Protein AF-A0A814K9V6-F1 (afdb_monomer_lite)

Sequence (179 aa):
MGVEISSIAPFETRDASDKCLYKNLTKDIKEALKPVHERGVSSFKCSRFWIQADQLDHQVIETNNMCKILFGDVKMSLRTHPMFTDSDGQLKDTENESNKNEPETFFCNDVTKNYDQIGNYFQEFLRLKELTKLQYMGIFLKGFKDSILENEFQFDTEEIDKFVRENNSKKRETLREVL

Foldseek 3Di:
DDWDFDPDPVGDIDDCDCVHVCVPPDPLVCVLQPDLVVQDDAPAPDKDKDKDFDDWDKDWDDDPVDIDIDTDWTQIFIDMFGWDQDPVRDIDTDLDGDDCPGSRNSSRVSCSVCQVVVCVSVVVSVVVRVVVVVVVVVVVVVVVVVQVVCVVPDDDPVVVVVVVVVVVVVVVVCVVVSD

Secondary structure (DSSP, 8-state):
--EEE-SSTTT-EEE-STTTTTTT--HHHHHHT--GGGT---S-SEEEEEEEEEEEEEEEEEETTEEEEEEEEEEEEEEEEEEEE-TTS-EEE-SSPPPTTSHHHHHHHHHHHTHHHHHTT-HHHHHHHHHHHHHHHHHHHHHHHHHHHHHTT---THHHHHHHHHHHHHHHHTTTS--

Structure (mmCIF, N/CA/C/O backbone):
data_AF-A0A814K9V6-F1
#
_entry.id   AF-A0A814K9V6-F1
#
loop_
_atom_site.group_PDB
_atom_site.id
_atom_site.type_symbol
_atom_site.label_atom_id
_atom_site.label_alt_id
_atom_site.label_comp_id
_atom_site.label_asym_id
_atom_site.label_entity_id
_atom_site.label_seq_id
_atom_site.pdbx_PDB_ins_code
_atom_site.Cartn_x
_atom_site.Cartn_y
_atom_site.Cartn_z
_atom_site.occupancy
_atom_site.B_iso_or_equiv
_atom_site.auth_seq_id
_atom_site.auth_comp_id
_atom_site.auth_asym_id
_atom_site.auth_atom_id
_atom_site.pdbx_PDB_model_num
ATOM 1 N N . MET A 1 1 ? 14.126 -3.345 -15.191 1.00 62.56 1 MET A N 1
ATOM 2 C CA . MET A 1 1 ? 13.773 -4.651 -14.590 1.00 62.56 1 MET A CA 1
ATOM 3 C C . MET A 1 1 ? 13.943 -4.623 -13.077 1.00 62.56 1 MET A C 1
ATOM 5 O O . MET A 1 1 ? 14.976 -4.174 -12.589 1.00 62.56 1 MET A O 1
ATOM 9 N N . GLY A 1 2 ? 12.898 -5.024 -12.347 1.00 76.50 2 GLY A N 1
ATOM 10 C CA . GLY A 1 2 ? 12.928 -5.187 -10.889 1.00 76.50 2 GLY A CA 1
ATOM 11 C C . GLY A 1 2 ? 13.558 -6.518 -10.470 1.00 76.50 2 GLY A C 1
ATOM 12 O O . GLY A 1 2 ? 13.736 -7.414 -11.292 1.00 76.50 2 GLY A O 1
ATOM 13 N N . VAL A 1 3 ? 13.878 -6.651 -9.184 1.00 86.38 3 VAL A N 1
ATOM 14 C CA . VAL A 1 3 ? 14.547 -7.831 -8.621 1.00 86.38 3 VAL A CA 1
ATOM 15 C C . VAL A 1 3 ? 13.720 -8.365 -7.457 1.00 86.38 3 VAL A C 1
ATOM 17 O O . VAL A 1 3 ? 13.277 -7.602 -6.602 1.00 86.38 3 VAL A O 1
ATOM 20 N N . GLU A 1 4 ? 13.512 -9.674 -7.429 1.00 87.25 4 GLU A N 1
ATOM 21 C CA . GLU A 1 4 ? 12.994 -10.402 -6.277 1.00 87.25 4 GLU A CA 1
ATOM 22 C C . GLU A 1 4 ? 14.165 -10.821 -5.385 1.00 87.25 4 GLU A C 1
ATOM 24 O O . GLU A 1 4 ? 15.176 -11.325 -5.876 1.00 87.25 4 GLU A O 1
ATOM 29 N N . ILE A 1 5 ? 14.023 -10.613 -4.078 1.00 89.50 5 ILE A N 1
ATOM 30 C CA . ILE A 1 5 ? 15.058 -10.897 -3.083 1.00 89.50 5 ILE A CA 1
ATOM 31 C C . ILE A 1 5 ? 14.476 -11.881 -2.072 1.00 89.50 5 ILE A C 1
ATOM 33 O O . ILE A 1 5 ? 13.405 -11.636 -1.514 1.00 89.50 5 ILE A O 1
ATOM 37 N N . SER A 1 6 ? 15.170 -12.994 -1.835 1.00 88.19 6 SER A N 1
ATOM 38 C CA . SER A 1 6 ? 14.800 -13.945 -0.785 1.00 88.19 6 SER A CA 1
ATOM 39 C C . SER A 1 6 ? 14.784 -13.253 0.578 1.00 88.19 6 SER A C 1
ATOM 41 O O . SER A 1 6 ? 15.685 -12.482 0.892 1.00 88.19 6 SER A O 1
ATOM 43 N N . SER A 1 7 ? 13.804 -13.571 1.424 1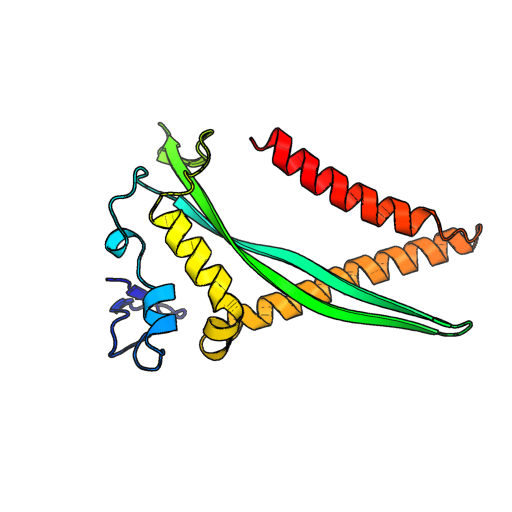.00 87.00 7 SER A N 1
ATOM 44 C CA . SER A 1 7 ? 13.764 -13.105 2.816 1.00 87.00 7 SER A CA 1
ATOM 45 C C . SER A 1 7 ? 14.665 -13.920 3.753 1.00 87.00 7 SER A C 1
ATOM 47 O O . SER A 1 7 ? 14.773 -13.600 4.936 1.00 87.00 7 SER A O 1
ATOM 49 N N . ILE A 1 8 ? 15.286 -14.993 3.252 1.00 90.94 8 ILE A N 1
ATOM 50 C CA . ILE A 1 8 ? 16.155 -15.896 4.010 1.00 90.94 8 ILE A CA 1
ATOM 51 C C . ILE A 1 8 ? 17.581 -15.756 3.477 1.00 90.94 8 ILE A C 1
ATOM 53 O O . ILE A 1 8 ? 17.808 -15.824 2.264 1.00 90.94 8 ILE A O 1
ATOM 57 N N . ALA A 1 9 ? 18.540 -15.577 4.389 1.00 91.69 9 ALA A N 1
ATOM 58 C CA . ALA A 1 9 ? 19.962 -15.567 4.064 1.00 91.69 9 ALA A CA 1
ATOM 59 C C . ALA A 1 9 ? 20.331 -16.834 3.253 1.00 91.69 9 ALA A C 1
ATOM 61 O O . ALA A 1 9 ? 19.892 -17.925 3.621 1.00 91.69 9 ALA A O 1
ATOM 62 N N . PRO A 1 10 ? 21.108 -16.725 2.160 1.00 93.44 10 PRO A N 1
ATOM 63 C CA . PRO A 1 10 ? 21.974 -15.600 1.795 1.00 93.44 10 PRO A CA 1
ATOM 64 C C . PRO A 1 10 ? 21.314 -14.478 0.959 1.00 93.44 10 PRO A C 1
ATOM 66 O O . PRO A 1 10 ? 22.031 -13.735 0.298 1.00 93.44 10 PRO A O 1
ATOM 69 N N . PHE A 1 11 ? 19.983 -14.313 1.004 1.00 92.19 11 PHE A N 1
ATOM 70 C CA . PHE A 1 11 ? 19.233 -13.257 0.298 1.00 92.19 11 PHE A CA 1
ATOM 71 C C . PHE A 1 11 ? 19.442 -13.296 -1.219 1.00 92.19 11 PHE A C 1
ATOM 73 O O . PHE A 1 11 ? 19.700 -12.279 -1.861 1.00 92.19 11 PHE A O 1
ATOM 80 N N . GLU A 1 12 ? 19.350 -14.501 -1.786 1.00 91.62 12 GLU A N 1
ATOM 81 C CA . GLU A 1 12 ? 19.470 -14.705 -3.226 1.00 91.62 12 GLU A CA 1
ATOM 82 C C . GLU A 1 12 ? 18.541 -13.769 -3.995 1.00 91.62 12 GLU A C 1
ATOM 84 O O . GLU A 1 12 ? 17.383 -13.555 -3.619 1.00 91.62 12 GLU A O 1
ATOM 89 N N . THR A 1 13 ? 19.070 -13.222 -5.083 1.00 91.94 13 THR A N 1
ATOM 90 C CA . THR A 1 13 ? 18.348 -12.313 -5.955 1.00 91.94 13 THR A CA 1
ATOM 91 C C . THR A 1 13 ? 18.027 -13.001 -7.270 1.00 91.94 13 THR A C 1
ATOM 93 O O . THR A 1 13 ? 18.831 -13.752 -7.826 1.00 91.94 13 THR A O 1
ATOM 96 N N . ARG A 1 14 ? 16.830 -12.747 -7.788 1.00 89.81 14 ARG A N 1
ATOM 97 C CA . ARG A 1 14 ? 16.428 -13.181 -9.125 1.00 89.81 14 ARG A CA 1
ATOM 98 C C . ARG A 1 14 ? 15.623 -12.098 -9.806 1.00 89.81 14 ARG A C 1
ATOM 100 O O . ARG A 1 14 ? 15.030 -11.242 -9.160 1.00 89.81 14 ARG A O 1
ATOM 107 N N . ASP A 1 15 ? 15.597 -12.138 -11.125 1.00 88.44 15 ASP A N 1
ATOM 108 C CA . ASP A 1 15 ? 14.810 -11.184 -11.888 1.00 88.44 15 ASP A CA 1
ATOM 109 C C . ASP A 1 15 ? 13.306 -11.347 -11.595 1.00 88.44 15 ASP A C 1
ATOM 111 O O . ASP A 1 15 ? 12.794 -12.471 -11.543 1.00 88.44 15 ASP A O 1
ATOM 115 N N . ALA A 1 16 ? 12.601 -10.226 -11.416 1.00 86.69 16 ALA A N 1
ATOM 116 C CA . ALA A 1 16 ? 11.173 -10.213 -11.095 1.00 86.69 16 ALA A CA 1
ATOM 117 C C . ALA A 1 16 ? 10.255 -10.542 -12.295 1.00 86.69 16 ALA A C 1
ATOM 119 O O . ALA A 1 16 ? 9.040 -10.435 -12.159 1.00 86.69 16 ALA A O 1
ATOM 120 N N . SER A 1 17 ? 10.803 -10.935 -13.453 1.00 82.50 17 SER A N 1
ATOM 121 C CA . SER A 1 17 ? 10.098 -11.221 -14.714 1.00 82.50 17 SER A CA 1
ATOM 122 C C . SER A 1 17 ? 8.841 -12.086 -14.598 1.00 82.50 17 SER A C 1
ATOM 124 O O . SER A 1 17 ? 8.572 -12.775 -13.614 1.00 82.50 17 SER A O 1
ATOM 126 N N . ASP A 1 18 ? 8.131 -12.167 -15.724 1.00 79.50 18 ASP A N 1
ATOM 127 C CA . ASP A 1 18 ? 6.998 -13.062 -15.982 1.00 79.50 18 ASP A CA 1
ATOM 128 C C . ASP A 1 18 ? 7.275 -14.561 -15.756 1.00 79.50 18 ASP A C 1
ATOM 130 O O . ASP A 1 18 ? 6.364 -15.380 -15.869 1.00 79.50 18 ASP A O 1
ATOM 134 N N . LYS A 1 19 ? 8.514 -14.957 -15.450 1.00 82.31 19 LYS A N 1
ATOM 135 C CA . LYS A 1 19 ? 8.857 -16.332 -15.060 1.00 82.31 19 LYS A CA 1
ATOM 136 C C . LYS A 1 19 ? 8.902 -16.532 -13.538 1.00 82.31 19 LYS A C 1
ATOM 138 O O . LYS A 1 19 ? 8.824 -17.679 -13.100 1.00 82.31 19 LYS A O 1
ATOM 143 N N . CYS A 1 20 ? 8.989 -15.450 -12.763 1.00 85.12 20 CYS A N 1
ATOM 144 C CA . CYS A 1 20 ? 9.159 -15.428 -11.308 1.00 85.12 20 CYS A CA 1
ATOM 145 C C . CYS A 1 20 ? 7.990 -14.675 -10.643 1.00 85.12 20 CYS A C 1
ATOM 147 O O . CYS A 1 20 ? 6.833 -15.037 -10.873 1.00 85.12 20 CYS A O 1
ATOM 149 N N . LEU A 1 21 ? 8.278 -13.645 -9.834 1.00 86.00 21 LEU A N 1
ATOM 150 C CA . LEU A 1 21 ? 7.313 -12.839 -9.078 1.00 86.00 21 LEU A CA 1
ATOM 151 C C . LEU A 1 21 ? 6.090 -12.411 -9.905 1.00 86.00 21 LEU A C 1
ATOM 153 O O . LEU A 1 21 ? 4.965 -12.454 -9.409 1.00 86.00 21 LEU A O 1
ATOM 157 N N . TYR A 1 22 ? 6.284 -12.040 -11.175 1.00 88.44 22 TYR A N 1
ATOM 158 C CA . TYR A 1 22 ? 5.198 -11.536 -12.020 1.00 88.44 22 TYR A CA 1
ATOM 159 C C . TYR A 1 22 ? 4.429 -12.617 -12.784 1.00 88.44 22 TYR A C 1
ATOM 161 O O . TYR A 1 22 ? 3.440 -12.309 -13.446 1.00 88.44 22 TYR A O 1
ATOM 169 N N . LYS A 1 23 ? 4.807 -13.895 -12.685 1.00 88.62 23 LYS A N 1
ATOM 170 C CA . LYS A 1 23 ? 4.242 -14.974 -13.514 1.00 88.62 23 LYS A CA 1
ATOM 171 C C . LYS A 1 23 ? 2.715 -15.056 -13.487 1.00 88.62 23 LYS A C 1
ATOM 173 O O . LYS A 1 23 ? 2.097 -15.187 -14.540 1.00 88.62 23 LYS A O 1
ATOM 178 N N . ASN A 1 24 ? 2.120 -14.960 -12.301 1.00 90.56 24 ASN A N 1
ATOM 179 C CA . ASN A 1 24 ? 0.681 -15.161 -12.103 1.00 90.56 24 ASN A CA 1
ATOM 180 C C . ASN A 1 24 ? -0.115 -13.853 -12.008 1.00 90.56 24 ASN A C 1
ATOM 182 O O . ASN A 1 24 ? -1.315 -13.892 -11.751 1.00 90.56 24 ASN A O 1
ATOM 186 N N . LEU A 1 25 ? 0.534 -12.702 -12.189 1.00 92.94 25 LEU A N 1
ATOM 187 C CA . LEU A 1 25 ? -0.136 -11.411 -12.090 1.00 92.94 25 LEU A CA 1
ATOM 188 C C . LEU A 1 25 ? -0.967 -11.138 -13.350 1.00 92.94 25 LEU A C 1
ATOM 190 O O . LEU A 1 25 ? -0.543 -11.431 -14.473 1.00 92.94 25 LEU A O 1
ATOM 194 N N . THR A 1 26 ? -2.142 -10.534 -13.182 1.00 94.44 26 THR A N 1
ATOM 195 C CA . THR A 1 26 ? -2.913 -10.003 -14.313 1.00 94.44 26 THR A CA 1
ATOM 196 C C . THR A 1 26 ? -2.184 -8.823 -14.949 1.00 94.44 26 THR A C 1
ATOM 198 O O . THR A 1 26 ? -1.341 -8.179 -14.324 1.00 94.44 26 THR A O 1
ATOM 201 N N . LYS A 1 27 ? -2.522 -8.514 -16.206 1.00 92.31 27 LYS A N 1
ATOM 202 C CA . LYS A 1 27 ? -1.911 -7.401 -16.945 1.00 92.31 27 LYS A CA 1
ATOM 203 C C . LYS A 1 27 ? -2.018 -6.073 -16.187 1.00 92.31 27 LYS A C 1
ATOM 205 O O . LYS A 1 27 ? -1.032 -5.352 -16.113 1.00 92.31 27 LYS A O 1
ATOM 210 N N . ASP A 1 28 ? -3.172 -5.799 -15.587 1.00 92.88 28 ASP A N 1
ATOM 211 C CA . ASP A 1 28 ? -3.408 -4.552 -14.854 1.00 92.88 28 ASP A CA 1
ATOM 212 C C . ASP A 1 28 ? -2.517 -4.446 -13.610 1.00 92.88 28 ASP A C 1
ATOM 214 O O . ASP A 1 28 ? -1.959 -3.388 -13.335 1.00 92.88 28 ASP A O 1
ATOM 218 N N . ILE A 1 29 ? -2.299 -5.560 -12.902 1.00 95.00 29 ILE A N 1
ATOM 219 C CA . ILE A 1 29 ? -1.420 -5.593 -11.728 1.00 95.00 29 ILE A CA 1
ATOM 220 C C . ILE A 1 29 ? 0.053 -5.499 -12.126 1.00 95.00 29 ILE A C 1
ATOM 222 O O . ILE A 1 29 ? 0.818 -4.806 -11.459 1.00 95.00 29 ILE A O 1
ATOM 226 N N . LYS A 1 30 ? 0.455 -6.133 -13.233 1.00 92.50 30 LYS A N 1
ATOM 227 C CA . LYS A 1 30 ? 1.804 -5.956 -13.797 1.00 92.50 30 LYS A CA 1
ATOM 228 C C . LYS A 1 30 ? 2.061 -4.503 -14.167 1.00 92.50 30 LYS A C 1
ATOM 230 O O . LYS A 1 30 ? 3.119 -3.976 -13.841 1.00 92.50 30 LYS A O 1
ATOM 235 N N . GLU A 1 31 ? 1.091 -3.855 -14.807 1.00 92.44 31 GLU A N 1
ATOM 236 C CA . GLU A 1 31 ? 1.202 -2.442 -15.159 1.00 92.44 31 GLU A CA 1
ATOM 237 C C . GLU A 1 31 ? 1.224 -1.559 -13.907 1.00 92.44 31 GLU A C 1
ATOM 239 O O . GLU A 1 31 ? 2.004 -0.615 -13.850 1.00 92.44 31 GLU A O 1
ATOM 244 N N . ALA A 1 32 ? 0.454 -1.884 -12.864 1.00 94.31 32 ALA A N 1
ATOM 245 C CA . ALA A 1 32 ? 0.484 -1.156 -11.594 1.00 94.31 32 ALA A CA 1
ATOM 246 C C . ALA A 1 32 ? 1.822 -1.309 -10.847 1.00 94.31 32 ALA A C 1
ATOM 248 O O . ALA A 1 32 ? 2.327 -0.347 -10.273 1.00 94.31 32 ALA A O 1
ATOM 249 N N . LEU A 1 33 ? 2.444 -2.487 -10.907 1.00 92.25 33 LEU A N 1
ATOM 250 C CA . LEU A 1 33 ? 3.743 -2.775 -10.286 1.00 92.25 33 LEU A CA 1
ATOM 251 C C . LEU A 1 33 ? 4.939 -2.493 -11.206 1.00 92.25 33 LEU A C 1
ATOM 253 O O . LEU A 1 33 ? 6.085 -2.780 -10.849 1.00 92.25 33 LEU A O 1
ATOM 257 N N . LYS A 1 34 ? 4.693 -1.909 -12.382 1.00 90.31 34 LYS A N 1
ATOM 258 C CA . LYS A 1 34 ? 5.746 -1.547 -13.325 1.00 90.31 34 LYS A CA 1
ATOM 259 C C . LYS A 1 34 ? 6.776 -0.625 -12.647 1.00 90.31 34 LYS A C 1
ATOM 261 O O . LYS A 1 34 ? 6.373 0.384 -12.054 1.00 90.31 34 LYS A O 1
ATOM 266 N N . PRO A 1 35 ? 8.086 -0.938 -12.729 1.00 88.75 35 PRO A N 1
ATOM 267 C CA . PRO A 1 35 ? 9.125 -0.151 -12.074 1.00 88.75 35 PRO A CA 1
ATOM 268 C C . PRO A 1 35 ? 9.136 1.315 -12.516 1.00 88.75 35 PRO A C 1
ATOM 270 O O . PRO A 1 35 ? 8.928 1.616 -13.690 1.00 88.75 35 PRO A O 1
ATOM 273 N N . VAL A 1 36 ? 9.473 2.221 -11.594 1.00 91.00 36 VAL A N 1
ATOM 274 C CA . VAL A 1 36 ? 9.487 3.680 -11.821 1.00 91.00 36 VAL A CA 1
ATOM 275 C C . VAL A 1 36 ? 10.320 4.085 -13.044 1.00 91.00 36 VAL A C 1
ATOM 277 O O . VAL A 1 36 ? 9.848 4.848 -13.880 1.00 91.00 36 VAL A O 1
ATOM 280 N N . HIS A 1 37 ? 11.521 3.521 -13.212 1.00 88.19 37 HIS A N 1
ATOM 281 C CA . HIS A 1 37 ? 12.404 3.837 -14.346 1.00 88.19 37 HIS A CA 1
ATOM 282 C C . HIS A 1 37 ? 11.828 3.442 -15.717 1.00 88.19 37 HIS A C 1
ATOM 284 O O . HIS A 1 37 ? 12.293 3.927 -16.743 1.00 88.19 37 HIS A O 1
ATOM 290 N N . GLU A 1 38 ? 10.823 2.563 -15.755 1.00 90.38 38 GLU A N 1
ATOM 291 C CA . GLU A 1 38 ? 10.132 2.163 -16.986 1.00 90.38 38 GLU A CA 1
ATOM 292 C C . GLU A 1 38 ? 8.881 3.024 -17.260 1.00 90.38 38 GLU A C 1
ATOM 294 O O . GLU A 1 38 ? 8.212 2.835 -18.281 1.00 90.38 38 GLU A O 1
ATOM 299 N N . ARG A 1 39 ? 8.542 3.956 -16.355 1.00 90.62 39 ARG A N 1
ATOM 300 C CA . ARG A 1 39 ? 7.398 4.881 -16.466 1.00 90.62 39 ARG A CA 1
ATOM 301 C C . ARG A 1 39 ? 7.783 6.259 -17.005 1.00 90.62 39 ARG A C 1
ATOM 303 O O . ARG A 1 39 ? 6.911 7.000 -17.442 1.00 90.62 39 ARG A O 1
ATOM 310 N N . GLY A 1 40 ? 9.068 6.598 -16.997 1.00 90.00 40 GLY A N 1
ATOM 311 C CA . GLY A 1 40 ? 9.573 7.865 -17.513 1.00 90.00 40 GLY A CA 1
ATOM 312 C C . GLY A 1 40 ? 10.916 8.241 -16.902 1.00 90.00 40 GLY A C 1
ATOM 313 O O . GLY A 1 40 ? 11.520 7.469 -16.159 1.00 90.00 40 GLY A O 1
ATOM 314 N N . VAL A 1 41 ? 11.377 9.447 -17.226 1.00 89.12 41 VAL A N 1
ATOM 315 C CA . VAL A 1 41 ? 12.591 10.024 -16.639 1.00 89.12 41 VAL A CA 1
ATOM 316 C C . VAL A 1 41 ? 12.210 10.716 -15.338 1.00 89.12 41 VAL A C 1
ATOM 318 O O . VAL A 1 41 ? 11.373 11.615 -15.348 1.00 89.12 41 VAL A O 1
ATOM 321 N N . SER A 1 42 ? 12.811 10.286 -14.229 1.00 86.81 42 SER A N 1
ATOM 322 C CA . SER A 1 42 ? 12.627 10.950 -12.941 1.00 86.81 42 SER A CA 1
ATOM 323 C C . SER A 1 42 ? 13.484 12.210 -12.846 1.00 86.81 42 SER A C 1
ATOM 325 O O . SER A 1 42 ? 14.643 12.219 -13.272 1.00 86.81 42 SER A O 1
ATOM 327 N N . SER A 1 43 ? 12.916 13.260 -12.255 1.00 85.56 43 SER A N 1
ATOM 328 C CA . SER A 1 43 ? 13.636 14.479 -11.871 1.00 85.56 43 SER A CA 1
ATOM 329 C C . SER A 1 43 ? 14.614 14.224 -10.721 1.00 85.56 43 SER A C 1
ATOM 331 O O . SER A 1 43 ? 15.592 14.956 -10.555 1.00 85.56 43 SER A O 1
ATOM 333 N N . PHE A 1 44 ? 14.351 13.191 -9.917 1.00 82.81 44 PHE A N 1
ATOM 334 C CA . PHE A 1 44 ? 15.057 12.907 -8.679 1.00 82.81 44 PHE A CA 1
ATOM 335 C C . PHE A 1 44 ? 15.880 11.626 -8.796 1.00 82.81 44 PHE A C 1
ATOM 337 O O . PHE A 1 44 ? 15.503 10.654 -9.444 1.00 82.81 44 PHE A O 1
ATOM 344 N N . LYS A 1 45 ? 17.047 11.614 -8.147 1.00 83.12 45 LYS A N 1
ATOM 345 C CA . LYS A 1 45 ? 17.910 10.421 -8.125 1.00 83.12 45 LYS A CA 1
ATOM 346 C C . LYS A 1 45 ? 17.383 9.338 -7.189 1.00 83.12 45 LYS A C 1
ATOM 348 O O . LYS A 1 45 ? 17.689 8.166 -7.381 1.00 83.12 45 LYS A O 1
ATOM 353 N N . CYS A 1 46 ? 16.665 9.741 -6.146 1.00 87.88 46 CYS A N 1
ATOM 354 C CA . CYS A 1 46 ? 16.182 8.865 -5.097 1.00 87.88 46 CYS A CA 1
ATOM 355 C C . CYS A 1 46 ? 14.859 9.406 -4.556 1.00 87.88 46 CYS A C 1
ATOM 357 O O . CYS A 1 46 ? 14.688 10.618 -4.436 1.00 87.88 46 CYS A O 1
ATOM 359 N N . SER A 1 47 ? 13.963 8.491 -4.200 1.00 90.81 47 SER A N 1
ATOM 360 C CA . SER A 1 47 ? 12.687 8.786 -3.559 1.00 90.81 47 SER A CA 1
ATOM 361 C C . SER A 1 47 ? 12.399 7.704 -2.525 1.00 90.81 47 SER A C 1
ATOM 363 O O . SER A 1 47 ? 12.684 6.524 -2.763 1.00 90.81 47 SER A O 1
ATOM 365 N N . ARG A 1 48 ? 11.826 8.086 -1.382 1.00 91.62 48 ARG A N 1
ATOM 366 C CA . ARG A 1 48 ? 11.276 7.128 -0.414 1.00 91.62 48 ARG A CA 1
ATOM 367 C C . ARG A 1 48 ? 9.837 6.799 -0.771 1.00 91.62 48 ARG A C 1
ATOM 369 O O . ARG A 1 48 ? 9.097 7.678 -1.195 1.00 91.62 48 ARG A O 1
ATOM 376 N N . PHE A 1 49 ? 9.430 5.564 -0.499 1.00 93.69 49 PHE A N 1
ATOM 377 C CA . PHE A 1 49 ? 8.049 5.115 -0.635 1.00 93.69 49 PHE A CA 1
ATOM 378 C C . PHE A 1 49 ? 7.552 4.553 0.690 1.00 93.69 49 PHE A C 1
ATOM 380 O O . PHE A 1 49 ? 8.295 3.861 1.386 1.00 93.69 49 PHE A O 1
ATOM 387 N N . TRP A 1 50 ? 6.294 4.814 1.033 1.00 95.31 50 TRP A N 1
ATOM 388 C CA . TRP A 1 50 ? 5.661 4.206 2.201 1.00 95.31 50 TRP A CA 1
ATOM 389 C C . TRP A 1 50 ? 4.177 3.975 1.966 1.00 95.31 50 TRP A C 1
ATOM 391 O O . TRP A 1 50 ? 3.518 4.694 1.215 1.00 95.31 50 TRP A O 1
ATOM 401 N N . ILE A 1 51 ? 3.654 2.949 2.628 1.00 95.81 51 ILE A N 1
ATOM 402 C CA . ILE A 1 51 ? 2.225 2.667 2.671 1.00 95.81 51 ILE A CA 1
ATOM 403 C C . ILE A 1 51 ? 1.636 3.437 3.850 1.00 95.81 51 ILE A C 1
ATOM 405 O O . ILE A 1 51 ? 2.159 3.375 4.963 1.00 95.81 51 ILE A O 1
ATOM 409 N N . GLN A 1 52 ? 0.534 4.134 3.615 1.00 94.94 52 GLN A N 1
ATOM 410 C CA . GLN A 1 52 ? -0.171 4.907 4.619 1.00 94.94 52 GLN A CA 1
ATOM 411 C C . GLN A 1 52 ? -1.630 4.463 4.716 1.00 94.94 52 GLN A C 1
ATOM 413 O O . GLN A 1 52 ? -2.329 4.367 3.711 1.00 94.94 52 GLN A O 1
ATOM 418 N N . ALA A 1 53 ? -2.097 4.239 5.944 1.00 93.94 53 ALA A N 1
ATOM 419 C CA . ALA A 1 53 ? -3.521 4.163 6.237 1.00 93.94 53 ALA A CA 1
ATOM 420 C C . ALA A 1 53 ? -4.082 5.586 6.380 1.00 93.94 53 ALA A C 1
ATOM 422 O O . ALA A 1 53 ? -3.706 6.329 7.293 1.00 93.94 53 ALA A O 1
ATOM 423 N N . ASP A 1 54 ? -4.961 5.981 5.462 1.00 89.38 54 ASP A N 1
ATOM 424 C CA . ASP A 1 54 ? -5.495 7.341 5.396 1.00 89.38 54 ASP A CA 1
ATOM 425 C C . ASP A 1 54 ? -6.766 7.503 6.225 1.00 89.38 54 ASP A C 1
ATOM 427 O O . ASP A 1 54 ? -6.857 8.402 7.062 1.00 89.38 54 ASP A O 1
ATOM 431 N N . GLN A 1 55 ? -7.743 6.629 5.989 1.00 88.06 55 GLN A N 1
ATOM 432 C CA . GLN A 1 55 ? -9.062 6.698 6.606 1.00 88.06 55 GLN A CA 1
ATOM 433 C C . GLN A 1 55 ? -9.534 5.289 6.953 1.00 88.06 55 GLN A C 1
ATOM 435 O O . GLN A 1 55 ? -9.543 4.415 6.092 1.00 88.06 55 GLN A O 1
ATOM 440 N N . LEU A 1 56 ? -9.956 5.095 8.201 1.00 89.62 56 LEU A N 1
ATOM 441 C CA . LEU A 1 56 ? -10.696 3.916 8.636 1.00 89.62 56 LEU A CA 1
ATOM 442 C C . LEU A 1 56 ? -12.153 4.318 8.839 1.00 89.62 56 LEU A C 1
ATOM 444 O O . LEU A 1 56 ? -12.465 5.124 9.723 1.00 89.62 56 LEU A O 1
ATOM 448 N N . ASP A 1 57 ? -13.032 3.739 8.033 1.00 88.12 57 ASP A N 1
ATOM 449 C CA . ASP A 1 57 ? -14.464 3.881 8.246 1.00 88.12 57 ASP A CA 1
ATOM 450 C C . ASP A 1 57 ? -14.863 3.022 9.449 1.00 88.12 57 ASP A C 1
ATOM 452 O O . ASP A 1 57 ? -14.448 1.870 9.574 1.00 88.12 57 ASP A O 1
ATOM 456 N N . HIS A 1 58 ? -15.645 3.576 10.370 1.00 87.44 58 HIS A N 1
ATOM 457 C CA . HIS A 1 58 ? -16.165 2.824 11.504 1.00 87.44 58 HIS A CA 1
ATOM 458 C C . HIS A 1 58 ? -17.552 3.317 11.892 1.00 87.44 58 HIS A C 1
ATOM 460 O O . HIS A 1 58 ? -17.918 4.465 11.642 1.00 87.44 58 HIS A O 1
ATOM 466 N N . GLN A 1 59 ? -18.320 2.429 12.509 1.00 88.50 59 GLN A N 1
ATOM 467 C CA . GLN A 1 59 ? -19.637 2.730 13.043 1.00 88.50 59 GLN A CA 1
ATOM 468 C C . GLN A 1 59 ? -19.697 2.285 14.498 1.00 88.50 59 GLN A C 1
ATOM 470 O O . GLN A 1 59 ? -19.358 1.144 14.816 1.00 88.50 59 GLN A O 1
ATOM 475 N N . VAL A 1 60 ? -20.163 3.180 15.361 1.00 86.25 60 VAL A N 1
ATOM 476 C CA . VAL A 1 60 ? -20.452 2.884 16.763 1.00 86.25 60 VAL A CA 1
ATOM 477 C C . VAL A 1 60 ? -21.963 2.721 16.907 1.00 86.25 60 VAL A C 1
ATOM 479 O O . VAL A 1 60 ? -22.736 3.565 16.459 1.00 86.25 60 VAL A O 1
ATOM 482 N N . ILE A 1 61 ? -22.384 1.594 17.471 1.00 87.69 61 ILE A N 1
ATOM 483 C CA . ILE A 1 61 ? -23.778 1.276 17.772 1.00 87.69 61 ILE A CA 1
ATOM 484 C C . ILE A 1 61 ? -23.868 1.089 19.279 1.00 87.69 61 ILE A C 1
ATOM 486 O O . ILE A 1 61 ? -23.382 0.094 19.820 1.00 87.69 61 ILE A O 1
ATOM 490 N N . GLU A 1 62 ? -24.505 2.044 19.941 1.00 84.06 62 GLU A N 1
ATOM 491 C CA . GLU A 1 62 ? -24.699 2.032 21.383 1.00 84.06 62 GLU A CA 1
ATOM 492 C C . GLU A 1 62 ? -26.144 1.710 21.739 1.00 84.06 62 GLU A C 1
ATOM 494 O O . GLU A 1 62 ? -27.106 2.184 21.136 1.00 84.06 62 GLU A O 1
ATOM 499 N N . THR A 1 63 ? -26.278 0.857 22.741 1.00 84.62 63 THR A N 1
ATOM 500 C CA . THR A 1 63 ? -27.520 0.545 23.438 1.00 84.62 63 THR A CA 1
ATOM 501 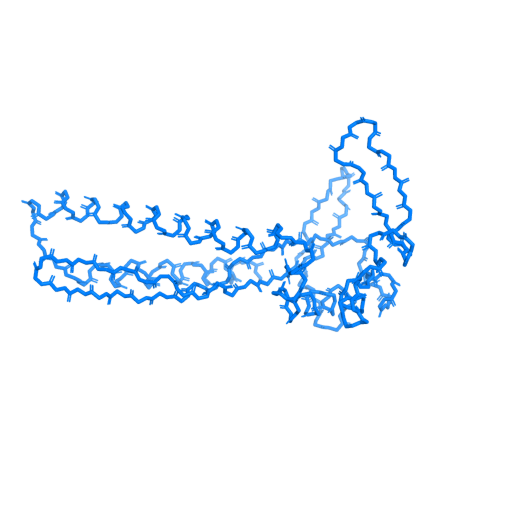C C . THR A 1 63 ? -27.236 0.631 24.932 1.00 84.62 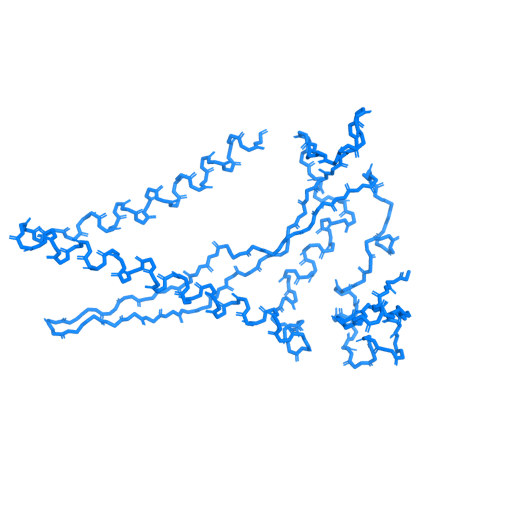63 THR A C 1
ATOM 503 O O . THR A 1 63 ? -26.075 0.590 25.337 1.00 84.62 63 THR A O 1
ATOM 506 N N . ASN A 1 64 ? -28.279 0.658 25.762 1.00 79.81 64 ASN A N 1
ATOM 507 C CA . ASN A 1 64 ? -28.139 0.829 27.214 1.00 79.81 64 ASN A CA 1
ATOM 508 C C . ASN A 1 64 ? -27.148 -0.147 27.883 1.00 79.81 64 ASN A C 1
ATOM 510 O O . ASN A 1 64 ? -26.557 0.205 28.896 1.00 79.81 64 ASN A O 1
ATOM 514 N N . ASN A 1 65 ? -26.949 -1.349 27.322 1.00 85.38 65 ASN A N 1
ATOM 515 C CA . ASN A 1 65 ? -26.098 -2.390 27.913 1.00 85.38 65 ASN A CA 1
ATOM 516 C C . ASN A 1 65 ? -24.952 -2.855 26.996 1.00 85.38 65 ASN A C 1
ATOM 518 O O . ASN A 1 65 ? -24.255 -3.812 27.328 1.00 85.38 65 ASN A O 1
ATOM 522 N N . MET A 1 66 ? -24.785 -2.256 25.815 1.00 82.00 66 MET A N 1
ATOM 523 C CA . MET A 1 66 ? -23.801 -2.719 24.835 1.00 82.00 66 MET A CA 1
ATOM 524 C C . MET A 1 66 ? -23.341 -1.571 23.946 1.00 82.00 66 MET A C 1
ATOM 526 O O . MET A 1 66 ? -24.160 -0.923 23.299 1.00 82.00 66 MET A O 1
ATOM 530 N N . CYS A 1 67 ? -22.024 -1.418 23.839 1.00 81.44 67 CYS A N 1
ATOM 531 C CA . CYS A 1 67 ? -21.371 -0.671 22.775 1.00 81.44 67 CYS A CA 1
ATOM 532 C C . CYS A 1 67 ? -20.805 -1.675 21.762 1.00 81.44 67 CYS A C 1
ATOM 534 O O . CYS A 1 67 ? -20.066 -2.595 22.126 1.00 81.44 67 CYS A O 1
ATOM 536 N N . LYS A 1 68 ? -21.182 -1.534 20.493 1.00 85.50 68 LYS A N 1
ATOM 537 C CA . LYS A 1 68 ? -20.680 -2.346 19.384 1.00 85.50 68 LYS A CA 1
ATOM 538 C C . LYS A 1 68 ? -19.988 -1.440 18.382 1.00 85.50 68 LYS A C 1
ATOM 540 O O . LYS A 1 68 ? -20.590 -0.500 17.877 1.00 85.50 68 LYS A O 1
ATOM 545 N N . ILE A 1 69 ? -18.756 -1.783 18.033 1.00 85.19 69 ILE A N 1
ATOM 546 C CA . ILE A 1 69 ? -17.969 -1.044 17.047 1.00 85.19 69 ILE A CA 1
ATOM 547 C C . ILE A 1 69 ? -17.782 -1.934 15.834 1.00 85.19 69 ILE A C 1
ATOM 549 O O . ILE A 1 69 ? -17.342 -3.080 15.941 1.00 85.19 69 ILE A O 1
ATOM 553 N N . LEU A 1 70 ? -18.136 -1.405 14.675 1.00 91.06 70 LEU A N 1
ATOM 554 C CA . LEU A 1 70 ? -17.949 -2.052 13.391 1.00 91.06 70 LEU A CA 1
ATOM 555 C C . LEU A 1 70 ? -16.849 -1.310 12.647 1.00 91.06 70 LEU A C 1
ATOM 557 O O . LEU A 1 70 ? -17.039 -0.166 12.244 1.00 91.06 70 LEU A O 1
ATOM 561 N N . PHE A 1 71 ? -15.705 -1.965 12.468 1.00 91.81 71 PHE A N 1
ATOM 562 C CA . PHE A 1 71 ? -14.631 -1.455 11.623 1.00 91.81 71 PHE A CA 1
ATOM 563 C C . PHE A 1 71 ? -14.919 -1.821 10.167 1.00 91.81 71 PHE A C 1
ATOM 565 O O . PHE A 1 71 ? -15.011 -3.000 9.819 1.00 91.81 71 PHE A O 1
ATOM 572 N N . GLY A 1 72 ? -15.097 -0.795 9.342 1.00 92.12 72 GLY A N 1
ATOM 573 C CA . GLY A 1 72 ? -15.313 -0.891 7.907 1.00 92.12 72 GLY A CA 1
ATOM 574 C C . GLY A 1 72 ? -14.003 -1.043 7.140 1.00 92.12 72 GLY A C 1
ATOM 575 O O . GLY A 1 72 ? -13.045 -1.654 7.619 1.00 92.12 72 GLY A O 1
ATOM 576 N N . ASP A 1 73 ? -13.970 -0.512 5.921 1.00 93.81 73 ASP A N 1
ATOM 577 C CA . ASP A 1 73 ? -12.765 -0.562 5.100 1.00 93.81 73 ASP A CA 1
ATOM 578 C C . ASP A 1 73 ? -11.704 0.448 5.569 1.00 93.81 73 ASP A C 1
ATOM 580 O O . ASP A 1 73 ? -12.013 1.496 6.146 1.00 93.81 73 ASP A O 1
ATOM 584 N N . VAL A 1 74 ? -10.438 0.118 5.312 1.00 94.69 74 VAL A N 1
ATOM 585 C CA . VAL A 1 74 ? -9.302 1.019 5.541 1.00 94.69 74 VAL A CA 1
ATOM 586 C C . VAL A 1 74 ? -8.797 1.503 4.191 1.00 94.69 74 VAL A C 1
ATOM 588 O O . VAL A 1 74 ? -8.252 0.726 3.414 1.00 94.69 74 VAL A O 1
ATOM 591 N N . LYS A 1 75 ? -8.907 2.797 3.914 1.00 94.62 75 LYS A N 1
ATOM 592 C CA . LYS A 1 75 ? -8.308 3.384 2.714 1.00 94.62 75 LYS A CA 1
ATOM 593 C C . LYS A 1 75 ? -6.793 3.425 2.882 1.00 94.62 75 LYS A C 1
ATOM 595 O O . LYS A 1 75 ? -6.286 4.142 3.746 1.00 94.62 75 LYS A O 1
ATOM 600 N N . MET A 1 76 ? -6.095 2.653 2.055 1.00 96.38 76 MET A N 1
ATOM 601 C CA . MET A 1 76 ? -4.635 2.600 2.008 1.00 96.38 76 MET A CA 1
ATOM 602 C C . MET A 1 76 ? -4.129 3.365 0.788 1.00 96.38 76 MET A C 1
ATOM 604 O O . MET A 1 76 ? -4.688 3.223 -0.299 1.00 96.38 76 MET A O 1
ATOM 608 N N . SER A 1 77 ? -3.047 4.122 0.946 1.00 96.38 77 SER A N 1
ATOM 609 C CA . SER A 1 77 ? -2.319 4.742 -0.161 1.00 96.38 77 SER A CA 1
ATOM 610 C C . SER A 1 77 ? -0.840 4.387 -0.124 1.00 96.38 77 SER A C 1
ATOM 612 O O . SER A 1 77 ? -0.245 4.232 0.940 1.00 96.38 77 SER A O 1
ATOM 614 N N . LEU A 1 78 ? -0.236 4.255 -1.302 1.00 96.56 78 LEU A N 1
ATOM 615 C CA . LEU A 1 78 ? 1.210 4.309 -1.458 1.00 96.56 78 LEU A CA 1
ATOM 616 C C . LEU A 1 78 ? 1.595 5.763 -1.724 1.00 96.56 78 LEU A C 1
ATOM 618 O O . LEU A 1 78 ? 1.045 6.399 -2.621 1.00 96.56 78 LEU A O 1
ATOM 622 N N . ARG A 1 79 ? 2.556 6.278 -0.964 1.00 94.50 79 ARG A N 1
ATOM 623 C CA . ARG A 1 79 ? 3.053 7.650 -1.074 1.00 94.50 79 ARG A CA 1
ATOM 624 C C . ARG A 1 79 ? 4.538 7.658 -1.395 1.00 94.50 79 ARG A C 1
ATOM 626 O O . ARG A 1 79 ? 5.228 6.667 -1.158 1.00 94.50 79 ARG A O 1
ATOM 633 N N . THR A 1 80 ? 4.996 8.778 -1.937 1.00 94.19 80 THR A N 1
ATOM 634 C CA . THR A 1 80 ? 6.391 9.020 -2.299 1.00 94.19 80 THR A CA 1
ATOM 635 C C . THR A 1 80 ? 6.838 10.379 -1.782 1.00 94.19 80 THR A C 1
ATOM 637 O O . THR A 1 80 ? 6.015 11.281 -1.635 1.00 94.19 80 THR A O 1
ATOM 640 N N . HIS A 1 81 ? 8.133 10.517 -1.510 1.00 92.44 81 HIS A N 1
ATOM 641 C CA . HIS A 1 81 ? 8.779 11.802 -1.240 1.00 92.44 81 HIS A CA 1
ATOM 642 C C . HIS A 1 81 ? 10.174 11.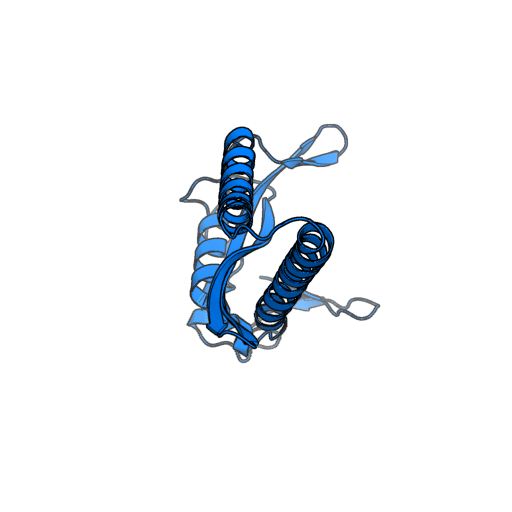801 -1.866 1.00 92.44 81 HIS A C 1
ATOM 644 O O . HIS A 1 81 ? 10.873 10.787 -1.728 1.00 92.44 81 HIS A O 1
ATOM 650 N N . PRO A 1 82 ? 10.605 12.882 -2.534 1.00 91.75 82 PRO A N 1
ATOM 651 C CA . PRO A 1 82 ? 11.927 12.925 -3.127 1.00 91.75 82 PRO A CA 1
ATOM 652 C C . PRO A 1 82 ? 13.000 13.052 -2.049 1.00 91.75 82 PRO A C 1
ATOM 654 O O . PRO A 1 82 ? 12.804 13.663 -0.997 1.00 91.75 82 PRO A O 1
ATOM 657 N N . MET A 1 83 ? 14.160 12.465 -2.318 1.00 90.88 83 MET A N 1
ATOM 658 C CA . MET A 1 83 ? 15.298 12.504 -1.413 1.00 90.88 83 MET A CA 1
ATOM 659 C C . MET A 1 83 ? 16.564 12.948 -2.137 1.00 90.88 83 MET A C 1
ATOM 661 O O . MET A 1 83 ? 16.749 12.720 -3.337 1.00 90.88 83 MET A O 1
ATOM 665 N N . PHE A 1 84 ? 17.477 13.541 -1.378 1.00 89.94 84 PHE A N 1
ATOM 666 C CA . PHE A 1 84 ? 18.819 13.875 -1.828 1.00 89.94 84 PHE A CA 1
ATOM 667 C C . PHE A 1 84 ? 19.862 13.339 -0.852 1.00 89.94 84 PHE A C 1
ATOM 669 O O . PHE A 1 84 ? 19.584 13.094 0.320 1.00 89.94 84 PHE A O 1
ATOM 676 N N . THR A 1 85 ? 21.074 13.140 -1.355 1.00 89.38 85 THR A N 1
ATOM 677 C CA . THR A 1 85 ? 22.229 12.805 -0.526 1.00 89.38 85 THR A CA 1
ATOM 678 C C . THR A 1 85 ? 22.917 14.099 -0.115 1.00 89.38 85 THR A C 1
ATOM 680 O O . THR A 1 85 ? 23.257 14.906 -0.983 1.00 89.38 85 THR A O 1
ATOM 683 N N . ASP A 1 86 ? 23.097 14.312 1.183 1.00 89.12 86 ASP A N 1
ATOM 684 C CA . ASP A 1 86 ? 23.827 15.470 1.694 1.00 89.12 86 ASP A CA 1
ATOM 685 C C . ASP A 1 86 ? 25.355 15.299 1.585 1.00 89.12 86 ASP A C 1
ATOM 687 O O . ASP A 1 86 ? 25.863 14.309 1.050 1.00 89.12 86 ASP A O 1
ATOM 691 N N . SER A 1 87 ? 26.106 16.290 2.072 1.00 91.25 87 SER A N 1
ATOM 692 C CA . SER A 1 87 ? 27.574 16.278 2.058 1.00 91.25 87 SER A CA 1
ATOM 693 C C . SER A 1 87 ? 28.194 15.136 2.867 1.00 91.25 87 SER A C 1
ATOM 695 O O . SER A 1 87 ? 29.322 14.744 2.578 1.00 91.25 87 SER A O 1
ATOM 697 N N . ASP A 1 88 ? 27.462 14.596 3.841 1.00 91.75 88 ASP A N 1
ATOM 698 C CA . ASP A 1 88 ? 27.908 13.515 4.723 1.00 91.75 88 ASP A CA 1
ATOM 699 C C . ASP A 1 88 ? 27.494 12.131 4.189 1.00 91.75 88 ASP A C 1
ATOM 701 O O . ASP A 1 88 ? 27.698 11.107 4.848 1.00 91.75 88 ASP A O 1
ATOM 705 N N . GLY A 1 89 ? 26.899 12.082 2.991 1.00 88.00 89 GLY A N 1
ATOM 706 C CA . GLY A 1 89 ? 26.420 10.850 2.374 1.00 88.00 89 GLY A CA 1
ATOM 707 C C . GLY A 1 89 ? 25.076 10.359 2.920 1.00 88.00 89 GLY A C 1
ATOM 708 O O . GLY A 1 89 ? 24.660 9.253 2.572 1.00 88.00 89 GLY A O 1
ATOM 709 N N . GLN A 1 90 ? 24.391 11.138 3.760 1.00 90.44 90 GLN A N 1
ATOM 710 C CA . GLN A 1 90 ? 23.108 10.761 4.354 1.00 90.44 90 GLN A CA 1
ATOM 711 C C . GLN A 1 90 ? 21.949 11.123 3.426 1.00 90.44 90 GLN A C 1
ATOM 713 O O . GLN A 1 90 ? 21.957 12.163 2.766 1.00 90.44 90 GLN A O 1
ATOM 718 N N . LEU A 1 91 ? 20.926 10.267 3.382 1.00 89.62 91 LEU A N 1
ATOM 719 C CA . LEU A 1 91 ? 19.699 10.547 2.640 1.00 89.62 91 LEU A CA 1
ATOM 720 C C . LEU A 1 91 ? 18.791 11.465 3.464 1.00 89.62 91 LEU A C 1
ATOM 722 O O . LEU A 1 91 ? 18.413 11.124 4.586 1.00 89.62 91 LEU A O 1
ATOM 726 N N . LYS A 1 92 ? 18.420 12.607 2.889 1.00 88.62 92 LYS A N 1
ATOM 727 C CA . LYS A 1 92 ? 17.498 13.586 3.473 1.00 88.62 92 LYS A CA 1
ATOM 728 C C . LYS A 1 92 ? 16.342 13.866 2.526 1.00 88.62 92 LYS A C 1
ATOM 730 O O . LYS A 1 92 ? 16.493 13.805 1.306 1.00 88.62 92 LYS A O 1
ATOM 735 N N . ASP A 1 93 ? 15.188 14.159 3.109 1.00 88.56 93 ASP A N 1
ATOM 736 C CA . ASP A 1 93 ? 14.009 14.595 2.369 1.00 88.56 93 ASP A CA 1
ATOM 737 C C . ASP A 1 93 ? 14.282 15.949 1.715 1.00 88.56 93 ASP A C 1
ATOM 739 O O . ASP A 1 93 ? 14.869 16.834 2.338 1.00 88.56 93 ASP A O 1
ATOM 743 N N . THR A 1 94 ? 13.849 16.123 0.470 1.00 85.38 94 THR A N 1
ATOM 744 C CA . THR A 1 94 ? 13.843 17.451 -0.147 1.00 85.38 94 THR A CA 1
ATOM 745 C C . THR A 1 94 ? 12.752 18.314 0.478 1.00 85.38 94 THR A C 1
ATOM 747 O O . THR A 1 94 ? 11.679 17.811 0.803 1.00 85.38 94 THR A O 1
ATOM 750 N N . GLU A 1 95 ? 12.991 19.623 0.573 1.00 81.94 95 GLU A N 1
ATOM 751 C CA . GLU A 1 95 ? 11.935 20.600 0.900 1.00 81.94 95 GLU A CA 1
ATOM 752 C C . GLU A 1 95 ? 10.907 20.719 -0.236 1.00 81.94 95 GLU A C 1
ATOM 754 O O . GLU A 1 95 ? 9.751 21.052 -0.014 1.00 81.94 95 GLU A O 1
ATOM 759 N N . ASN A 1 96 ? 11.311 20.395 -1.467 1.00 73.81 96 ASN A N 1
ATOM 760 C CA . ASN A 1 96 ? 10.398 20.349 -2.600 1.00 73.81 96 ASN A CA 1
ATOM 761 C C . ASN A 1 96 ? 9.476 19.130 -2.499 1.00 73.81 96 ASN A C 1
ATOM 763 O O . ASN A 1 96 ? 9.951 17.999 -2.367 1.00 73.81 96 ASN A O 1
ATOM 767 N N . GLU A 1 97 ? 8.174 19.354 -2.655 1.00 69.12 97 GLU A N 1
ATOM 768 C CA . GLU A 1 97 ? 7.214 18.277 -2.887 1.00 69.12 97 GLU A CA 1
ATOM 769 C C . GLU A 1 97 ? 7.440 17.601 -4.246 1.00 69.12 97 GLU A C 1
ATOM 771 O O . GLU A 1 97 ? 7.813 18.242 -5.235 1.00 69.12 97 GLU A O 1
ATOM 776 N N . SER A 1 98 ? 7.145 16.298 -4.310 1.00 67.19 98 SER A N 1
ATOM 777 C CA . SER A 1 98 ? 7.044 15.575 -5.580 1.00 67.19 98 SER A CA 1
ATOM 778 C C . SER A 1 98 ? 6.000 16.227 -6.483 1.00 67.19 98 SER A C 1
ATOM 780 O O . SER A 1 98 ? 4.864 16.490 -6.078 1.00 67.19 98 SER A O 1
ATOM 782 N N . ASN A 1 99 ? 6.354 16.439 -7.748 1.00 75.00 99 ASN A N 1
ATOM 783 C CA . ASN A 1 99 ? 5.399 16.953 -8.718 1.00 75.00 99 ASN A CA 1
ATOM 784 C C . ASN A 1 99 ? 4.373 15.855 -9.067 1.00 75.00 99 ASN A C 1
ATOM 786 O O . ASN A 1 99 ? 4.685 14.666 -9.187 1.00 75.00 99 ASN A O 1
ATOM 790 N N . LYS A 1 100 ? 3.113 16.252 -9.274 1.00 76.50 100 LYS A N 1
ATOM 791 C CA . LYS A 1 100 ? 2.021 15.344 -9.658 1.00 76.50 100 LYS A CA 1
ATOM 792 C C . LYS A 1 100 ? 2.275 14.596 -10.971 1.00 76.50 100 LYS A C 1
ATOM 794 O O . LYS A 1 100 ? 1.681 13.544 -11.179 1.00 76.50 100 LYS A O 1
ATOM 799 N N . ASN A 1 101 ? 3.148 15.123 -11.828 1.00 83.94 101 ASN A N 1
ATOM 800 C CA . ASN A 1 101 ? 3.475 14.555 -13.138 1.00 83.94 101 ASN A CA 1
ATOM 801 C C . ASN A 1 101 ? 4.810 13.787 -13.162 1.00 83.94 101 ASN A C 1
ATOM 803 O O . ASN A 1 101 ? 5.447 13.706 -14.211 1.00 83.94 101 ASN A O 1
ATOM 807 N N . GLU A 1 102 ? 5.251 13.244 -12.026 1.00 89.75 102 GLU A N 1
ATOM 808 C CA . GLU A 1 102 ? 6.478 12.442 -11.942 1.00 89.75 102 GLU A CA 1
ATOM 809 C C . GLU A 1 102 ? 6.213 10.930 -12.017 1.00 89.75 102 GLU A C 1
ATOM 811 O O . GLU A 1 102 ? 5.167 10.464 -11.549 1.00 89.75 102 GLU A O 1
ATOM 816 N N . PRO A 1 103 ? 7.151 10.138 -12.579 1.00 93.88 103 PRO A N 1
ATOM 817 C CA . PRO A 1 103 ? 7.056 8.675 -12.647 1.00 93.88 103 PRO A CA 1
ATOM 818 C C . PRO A 1 103 ? 6.728 8.003 -11.306 1.00 93.88 103 PRO A C 1
ATOM 820 O O . PRO A 1 103 ? 5.942 7.054 -11.258 1.00 93.88 103 PRO A O 1
ATOM 823 N N . GLU A 1 104 ? 7.300 8.505 -10.215 1.00 94.12 104 GLU A N 1
ATOM 824 C CA . GLU A 1 104 ? 7.064 8.059 -8.844 1.00 94.12 104 GLU A CA 1
ATOM 825 C C . GLU A 1 104 ? 5.619 8.303 -8.417 1.00 94.12 104 GLU A C 1
ATOM 827 O O . GLU A 1 104 ? 4.987 7.423 -7.833 1.00 94.12 104 GLU A O 1
ATOM 832 N N . THR A 1 105 ? 5.072 9.471 -8.755 1.00 93.69 105 THR A N 1
ATOM 833 C CA . THR A 1 105 ? 3.680 9.810 -8.453 1.00 93.69 105 THR A CA 1
ATOM 834 C C . THR A 1 105 ? 2.719 8.915 -9.229 1.00 93.69 105 THR A C 1
ATOM 836 O O . THR A 1 105 ? 1.741 8.423 -8.664 1.00 93.69 105 THR A O 1
ATOM 839 N N . PHE A 1 106 ? 3.003 8.636 -10.504 1.00 94.81 106 PHE A N 1
ATOM 840 C CA . PHE A 1 106 ? 2.215 7.683 -11.288 1.00 94.81 106 PHE A CA 1
ATOM 841 C C . PHE A 1 106 ? 2.258 6.276 -10.690 1.00 94.81 106 PHE A C 1
ATOM 843 O O . PHE A 1 106 ? 1.212 5.647 -10.542 1.00 94.81 106 PHE A O 1
ATOM 850 N N . PHE A 1 107 ? 3.440 5.817 -10.272 1.00 95.50 107 PHE A N 1
ATOM 851 C CA . PHE A 1 107 ? 3.584 4.539 -9.579 1.00 95.50 107 PHE A CA 1
ATOM 852 C C . PHE A 1 107 ? 2.744 4.485 -8.294 1.00 95.50 107 PHE A C 1
ATOM 854 O O . PHE A 1 107 ? 1.961 3.554 -8.107 1.00 95.50 107 PHE A O 1
ATOM 861 N N . CYS A 1 108 ? 2.840 5.507 -7.441 1.00 96.00 108 CYS A N 1
ATOM 862 C CA . CYS A 1 108 ? 2.035 5.623 -6.226 1.00 96.00 108 CYS A CA 1
ATOM 863 C C . CYS A 1 108 ? 0.531 5.582 -6.503 1.00 96.00 108 CYS A C 1
ATOM 865 O O . CYS A 1 108 ? -0.198 4.853 -5.825 1.00 96.00 108 CYS A O 1
ATOM 867 N N . ASN A 1 109 ? 0.065 6.319 -7.511 1.00 95.88 109 ASN A N 1
ATOM 868 C CA . ASN A 1 109 ? -1.346 6.357 -7.886 1.00 95.88 109 ASN A CA 1
ATOM 869 C C . ASN A 1 109 ? -1.841 5.000 -8.397 1.00 95.88 109 ASN A C 1
ATOM 871 O O . ASN A 1 109 ? -2.909 4.547 -7.982 1.00 95.88 109 ASN A O 1
ATOM 875 N N . ASP A 1 110 ? -1.064 4.331 -9.249 1.00 96.69 110 ASP A N 1
ATOM 876 C CA . ASP A 1 110 ? -1.443 3.031 -9.801 1.00 96.69 110 ASP A CA 1
ATOM 877 C C . ASP A 1 110 ? -1.464 1.941 -8.728 1.00 96.69 110 ASP A C 1
ATOM 879 O O . ASP A 1 110 ? -2.410 1.151 -8.677 1.00 96.69 110 ASP A O 1
ATOM 883 N N . VAL A 1 111 ? -0.471 1.916 -7.833 1.00 96.75 111 VAL A N 1
ATOM 884 C CA . VAL A 1 111 ? -0.455 0.975 -6.703 1.00 96.75 111 VAL A CA 1
ATOM 885 C C . VAL A 1 111 ? -1.610 1.259 -5.749 1.00 96.75 111 VAL A C 1
ATOM 887 O O . VAL A 1 111 ? -2.303 0.330 -5.351 1.00 96.75 111 VAL A O 1
ATOM 890 N N . THR A 1 112 ? -1.869 2.527 -5.421 1.00 97.06 112 THR A N 1
ATOM 891 C CA . THR A 1 112 ? -2.988 2.923 -4.549 1.00 97.06 112 THR A CA 1
ATOM 892 C C . THR A 1 112 ? -4.329 2.501 -5.139 1.00 97.06 112 THR A C 1
ATOM 894 O O . THR A 1 112 ? -5.145 1.883 -4.459 1.00 97.06 112 THR A O 1
ATOM 897 N N . LYS A 1 113 ? -4.554 2.771 -6.429 1.00 97.44 113 LYS A N 1
ATOM 898 C CA . LYS A 1 113 ? -5.794 2.408 -7.126 1.00 97.44 113 LYS A CA 1
ATOM 899 C C . LYS A 1 113 ? -6.029 0.897 -7.149 1.00 97.44 113 LYS A C 1
ATOM 901 O O . LYS A 1 113 ? -7.174 0.459 -7.084 1.00 97.44 113 LYS A O 1
ATOM 906 N N . ASN A 1 114 ? -4.959 0.113 -7.259 1.00 97.25 114 ASN A N 1
ATOM 907 C CA . ASN A 1 114 ? -5.027 -1.343 -7.355 1.00 97.25 114 ASN A CA 1
ATOM 908 C C . ASN A 1 114 ? -4.683 -2.050 -6.035 1.00 97.25 114 ASN A C 1
ATOM 910 O O . ASN A 1 114 ? -4.489 -3.263 -6.046 1.00 97.25 114 ASN A O 1
ATOM 914 N N . TYR A 1 115 ? -4.621 -1.334 -4.907 1.00 96.56 115 TYR A N 1
ATOM 915 C CA . TYR A 1 115 ? -4.070 -1.841 -3.645 1.00 96.56 115 TYR A CA 1
ATOM 916 C C . TYR A 1 115 ? -4.717 -3.158 -3.197 1.00 96.56 115 TYR A C 1
ATOM 918 O O . TYR A 1 115 ? -4.026 -4.138 -2.923 1.00 96.56 115 TYR A O 1
ATOM 926 N N . ASP A 1 116 ? -6.050 -3.220 -3.203 1.00 95.69 116 ASP A N 1
ATOM 927 C CA . ASP A 1 116 ? -6.784 -4.423 -2.794 1.00 95.69 116 ASP A CA 1
ATOM 928 C C . ASP A 1 116 ? -6.596 -5.584 -3.778 1.00 95.69 116 ASP A C 1
ATOM 930 O O . ASP A 1 116 ? -6.480 -6.741 -3.375 1.00 95.69 116 ASP A O 1
ATOM 934 N N . GLN A 1 117 ? -6.504 -5.286 -5.077 1.00 96.69 117 GLN A N 1
ATOM 935 C CA . GLN A 1 117 ? -6.257 -6.305 -6.095 1.00 96.69 117 GLN A CA 1
ATOM 936 C C . GLN A 1 117 ? -4.835 -6.864 -6.000 1.00 96.69 117 GLN A C 1
ATOM 938 O O . GLN A 1 117 ? -4.649 -8.072 -6.137 1.00 96.69 117 GLN A O 1
ATOM 943 N N . ILE A 1 118 ? -3.845 -6.008 -5.729 1.00 96.38 118 ILE A N 1
ATOM 944 C CA . ILE A 1 118 ? -2.461 -6.400 -5.426 1.00 96.38 118 ILE A CA 1
ATOM 945 C C . ILE A 1 118 ? -2.458 -7.314 -4.197 1.00 96.38 118 ILE A C 1
ATOM 947 O O . ILE A 1 118 ? -1.808 -8.360 -4.204 1.00 96.38 118 ILE A O 1
ATOM 951 N N . GLY A 1 119 ? -3.260 -6.974 -3.188 1.00 95.81 119 GLY A N 1
ATOM 952 C CA . GLY A 1 119 ? -3.452 -7.751 -1.970 1.00 95.81 119 GLY A CA 1
ATOM 953 C C . GLY A 1 119 ? -3.933 -9.192 -2.169 1.00 95.81 119 GLY A C 1
ATOM 954 O O . GLY A 1 119 ? -3.608 -10.059 -1.358 1.00 95.81 119 GLY A O 1
ATOM 955 N N . ASN A 1 120 ? -4.633 -9.488 -3.268 1.00 95.12 120 ASN A N 1
ATOM 956 C CA . ASN A 1 120 ? -5.028 -10.862 -3.607 1.00 95.12 120 ASN A CA 1
ATOM 957 C C . ASN A 1 120 ? -3.829 -11.756 -3.975 1.00 95.12 120 ASN A C 1
ATOM 959 O O . ASN A 1 120 ? -3.924 -12.977 -3.863 1.00 95.12 120 ASN A O 1
ATOM 963 N N . TYR A 1 121 ? -2.714 -11.157 -4.403 1.00 94.62 121 TYR A N 1
ATOM 964 C CA . TYR A 1 121 ? -1.465 -11.854 -4.730 1.00 94.62 121 TYR A CA 1
ATOM 965 C C . TYR A 1 121 ? -0.433 -11.735 -3.603 1.00 94.62 121 TYR A C 1
ATOM 967 O O . TYR A 1 121 ? 0.262 -12.703 -3.304 1.00 94.62 121 TYR A O 1
ATOM 975 N N . PHE A 1 122 ? -0.367 -10.565 -2.962 1.00 92.94 122 PHE A N 1
ATOM 976 C CA . PHE A 1 122 ? 0.555 -10.240 -1.874 1.00 92.94 122 PHE A CA 1
ATOM 977 C C . PHE A 1 122 ? -0.245 -9.915 -0.615 1.00 92.94 122 PHE A C 1
ATOM 979 O O . PHE A 1 122 ? -0.574 -8.759 -0.336 1.00 92.94 122 PHE A O 1
ATOM 986 N N . GLN A 1 123 ? -0.602 -10.958 0.136 1.00 94.75 123 GLN A N 1
ATOM 987 C CA . GLN A 1 123 ? -1.528 -10.857 1.269 1.00 94.75 123 GLN A CA 1
ATOM 988 C C . GLN A 1 123 ? -1.056 -9.888 2.357 1.00 94.75 123 GLN A C 1
ATOM 990 O O . GLN A 1 123 ? -1.873 -9.401 3.139 1.00 94.75 123 GLN A O 1
ATOM 995 N N . GLU A 1 124 ? 0.239 -9.589 2.415 1.00 94.44 124 GLU A N 1
ATOM 996 C CA . GLU A 1 124 ? 0.841 -8.596 3.300 1.00 94.44 124 GLU A CA 1
ATOM 997 C C . GLU A 1 124 ? 0.139 -7.234 3.189 1.00 94.44 124 GLU A C 1
ATOM 999 O O . GLU A 1 124 ? -0.106 -6.598 4.212 1.00 94.44 124 GLU A O 1
ATOM 1004 N N . PHE A 1 125 ? -0.278 -6.829 1.985 1.00 95.25 125 PHE A N 1
ATOM 1005 C CA . PHE A 1 125 ? -1.011 -5.578 1.762 1.00 95.25 125 PHE A CA 1
ATOM 1006 C C . PHE A 1 125 ? -2.371 -5.585 2.479 1.00 95.25 125 PHE A C 1
ATOM 1008 O O . PHE A 1 125 ? -2.718 -4.631 3.173 1.00 95.25 125 PHE A O 1
ATOM 1015 N N . LEU A 1 126 ? -3.127 -6.685 2.398 1.00 96.12 126 LEU A N 1
ATOM 1016 C CA . LEU A 1 126 ? -4.416 -6.804 3.096 1.00 96.12 126 LEU A CA 1
ATOM 1017 C C . LEU A 1 126 ? -4.232 -6.954 4.610 1.00 96.12 126 LEU A C 1
ATOM 1019 O O . LEU A 1 126 ? -4.997 -6.390 5.390 1.00 96.12 126 LEU A O 1
ATOM 1023 N N . ARG A 1 127 ? -3.182 -7.659 5.045 1.00 96.31 127 ARG A N 1
ATOM 1024 C CA . ARG A 1 127 ? -2.848 -7.801 6.471 1.00 96.31 127 ARG A CA 1
ATOM 1025 C C . ARG A 1 127 ? -2.537 -6.454 7.122 1.00 96.31 127 ARG A C 1
ATOM 1027 O O . ARG A 1 127 ? -2.882 -6.267 8.285 1.00 96.31 127 ARG A O 1
ATOM 1034 N N . LEU A 1 128 ? -1.951 -5.502 6.391 1.00 95.31 128 LEU A N 1
ATOM 1035 C CA . LEU A 1 128 ? -1.744 -4.137 6.890 1.00 95.31 128 LEU A CA 1
ATOM 1036 C C . LEU A 1 128 ? -3.069 -3.401 7.165 1.00 95.31 128 LEU A C 1
ATOM 1038 O O . LEU A 1 128 ? -3.150 -2.666 8.155 1.00 95.31 128 LEU A O 1
ATOM 1042 N N . LYS A 1 129 ? -4.121 -3.634 6.362 1.00 94.81 129 LYS A N 1
ATOM 1043 C CA . LYS A 1 129 ? -5.472 -3.091 6.627 1.00 94.81 129 LYS A CA 1
ATOM 1044 C C . LYS A 1 129 ? -6.007 -3.619 7.959 1.00 94.81 129 LYS A C 1
ATOM 1046 O O . LYS A 1 129 ? -6.444 -2.847 8.810 1.00 94.81 129 LYS A O 1
ATOM 1051 N N . GLU A 1 130 ? 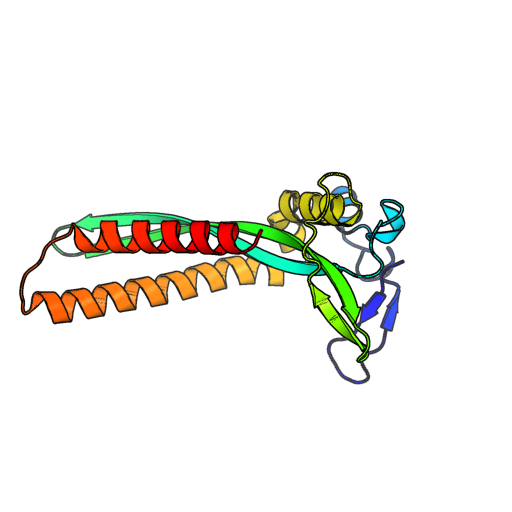-5.910 -4.927 8.175 1.00 95.12 130 GLU A N 1
ATOM 1052 C CA . GLU A 1 130 ? -6.390 -5.559 9.411 1.00 95.12 130 GLU A CA 1
ATOM 1053 C C . GLU A 1 130 ? -5.572 -5.144 10.638 1.00 95.12 130 GLU A C 1
ATOM 1055 O O . GLU A 1 130 ? -6.135 -4.842 11.692 1.00 95.12 130 GLU A O 1
ATOM 1060 N N . LEU A 1 131 ? -4.248 -5.032 10.497 1.00 95.00 131 LEU A N 1
ATOM 1061 C CA . LEU A 1 131 ? -3.388 -4.513 11.558 1.00 95.00 131 LEU A CA 1
ATOM 1062 C C . LEU A 1 131 ? -3.790 -3.087 11.953 1.00 95.00 131 LEU A C 1
ATOM 1064 O O . LEU A 1 131 ? -3.844 -2.773 13.141 1.00 95.00 131 LEU A O 1
ATOM 1068 N N . THR A 1 132 ? -4.131 -2.245 10.976 1.00 93.06 132 THR A N 1
ATOM 1069 C CA . THR A 1 132 ? -4.615 -0.883 11.235 1.00 93.06 132 THR A CA 1
ATOM 1070 C C . THR A 1 132 ? -5.892 -0.914 12.075 1.00 93.06 132 THR A C 1
ATOM 1072 O O . THR A 1 132 ? -5.979 -0.206 13.076 1.00 93.06 132 THR A O 1
ATOM 1075 N N . LYS A 1 133 ? -6.866 -1.772 11.748 1.00 93.38 133 LYS A N 1
ATOM 1076 C CA . LYS A 1 133 ? -8.095 -1.922 12.553 1.00 93.38 133 LYS A CA 1
ATOM 1077 C C . LYS A 1 133 ? -7.790 -2.320 13.998 1.00 93.38 133 LYS A C 1
ATOM 1079 O O . LYS A 1 133 ? -8.360 -1.741 14.920 1.00 93.38 133 LYS A O 1
ATOM 1084 N N . LEU A 1 134 ? -6.857 -3.252 14.208 1.00 93.19 134 LEU A N 1
ATOM 1085 C CA . LEU A 1 134 ? -6.433 -3.665 15.553 1.00 93.19 134 LEU A CA 1
ATOM 1086 C C . LEU A 1 134 ? -5.769 -2.524 16.334 1.00 93.19 134 LEU A C 1
ATOM 1088 O O . LEU A 1 134 ? -6.030 -2.362 17.525 1.00 93.19 134 LEU A O 1
ATOM 1092 N N . GLN A 1 135 ? -4.946 -1.708 15.674 1.00 91.62 135 GLN A N 1
ATOM 1093 C CA . GLN A 1 135 ? -4.347 -0.523 16.295 1.00 91.62 135 GLN A CA 1
ATOM 1094 C C . GLN A 1 135 ? -5.419 0.491 16.712 1.00 91.62 135 GLN A C 1
ATOM 1096 O O . GLN A 1 135 ? -5.401 0.971 17.846 1.00 91.62 135 GLN A O 1
ATOM 1101 N N . TYR A 1 136 ? -6.391 0.763 15.837 1.00 87.56 136 TYR A N 1
ATOM 1102 C CA . TYR A 1 136 ? -7.527 1.635 16.151 1.00 87.56 136 TYR A CA 1
ATOM 1103 C C . TYR A 1 136 ? -8.392 1.081 17.285 1.00 87.56 136 TYR A C 1
ATOM 1105 O O . TYR A 1 136 ? -8.812 1.842 18.154 1.00 87.56 136 TYR A O 1
ATOM 1113 N N . MET A 1 137 ? -8.604 -0.235 17.337 1.00 88.50 137 MET A N 1
ATOM 1114 C CA . MET A 1 137 ? -9.272 -0.884 18.465 1.00 88.50 137 MET A CA 1
ATOM 1115 C C . MET A 1 137 ? -8.508 -0.657 19.774 1.00 88.50 137 MET A C 1
ATOM 1117 O O . MET A 1 137 ? -9.127 -0.355 20.789 1.00 88.50 137 MET A O 1
ATOM 1121 N N . GLY A 1 138 ? -7.175 -0.741 19.763 1.00 88.88 138 GLY A N 1
ATOM 1122 C CA . GLY A 1 138 ? -6.350 -0.427 20.932 1.00 88.88 138 GLY A CA 1
ATOM 1123 C C . GLY A 1 138 ? -6.512 1.022 21.406 1.00 88.88 138 GLY A C 1
ATOM 1124 O O . GLY A 1 138 ? -6.665 1.261 22.603 1.00 88.88 138 GLY A O 1
ATOM 1125 N N . ILE A 1 139 ? -6.540 1.981 20.473 1.00 86.81 139 ILE A N 1
ATOM 1126 C CA . ILE A 1 139 ? -6.798 3.400 20.775 1.00 86.81 139 ILE A CA 1
ATOM 1127 C C . ILE A 1 139 ? -8.198 3.574 21.373 1.00 86.81 139 ILE A C 1
ATOM 1129 O O . ILE A 1 139 ? -8.347 4.253 22.387 1.00 86.81 139 ILE A O 1
ATOM 1133 N N . PHE A 1 140 ? -9.207 2.927 20.788 1.00 83.44 140 PHE A N 1
ATOM 1134 C CA . PHE A 1 140 ? -10.578 2.992 21.284 1.00 83.44 140 PHE A CA 1
ATOM 1135 C C . PHE A 1 140 ? -10.702 2.411 22.694 1.00 83.44 140 PHE A C 1
ATOM 1137 O O . PHE A 1 140 ? -11.251 3.057 23.578 1.00 83.44 140 PHE A O 1
ATOM 1144 N N . LEU A 1 141 ? -10.171 1.208 22.931 1.00 85.56 141 LEU A N 1
ATOM 1145 C CA . LEU A 1 141 ? -10.223 0.558 24.243 1.00 85.56 141 LEU A CA 1
ATOM 1146 C C . LEU A 1 141 ? -9.504 1.378 25.311 1.00 85.56 141 LEU A C 1
ATOM 1148 O O . LEU A 1 141 ? -9.945 1.407 26.458 1.00 85.56 141 LEU A O 1
ATOM 1152 N N . LYS A 1 142 ? -8.417 2.059 24.936 1.00 85.50 142 LYS A N 1
ATOM 1153 C CA . LYS A 1 142 ? -7.748 3.007 25.821 1.00 85.50 142 LYS A CA 1
ATOM 1154 C C . LYS A 1 142 ? -8.669 4.181 26.161 1.00 85.50 142 LYS A C 1
ATOM 1156 O O . LYS A 1 142 ? -8.868 4.433 27.339 1.00 85.50 142 LYS A O 1
ATOM 1161 N N . GLY A 1 143 ? -9.285 4.817 25.164 1.00 82.19 143 GLY A N 1
ATOM 1162 C CA . GLY A 1 143 ? -10.248 5.899 25.397 1.00 82.19 143 GLY A CA 1
ATOM 1163 C C . GLY A 1 143 ? -11.446 5.461 26.244 1.00 82.19 143 GLY A C 1
ATOM 1164 O O . GLY A 1 143 ? -11.862 6.183 27.138 1.00 82.19 143 GLY A O 1
ATOM 1165 N N . PHE A 1 144 ? -11.954 4.245 26.036 1.00 80.31 144 PHE A N 1
ATOM 1166 C CA . PHE A 1 144 ? -13.035 3.684 26.845 1.00 80.31 144 PHE A CA 1
ATOM 1167 C C . PHE A 1 144 ? -12.605 3.425 28.292 1.00 80.31 144 PHE A C 1
ATOM 1169 O O . PHE A 1 144 ? -13.350 3.718 29.222 1.00 80.31 144 PHE A O 1
ATOM 1176 N N . LYS A 1 145 ? -11.394 2.898 28.501 1.00 81.38 145 LYS A N 1
ATOM 1177 C CA . LYS A 1 145 ? -10.820 2.727 29.839 1.00 81.38 145 LYS A CA 1
ATOM 1178 C C . LYS A 1 145 ? -10.664 4.075 30.541 1.00 81.38 145 LYS A C 1
ATOM 1180 O O . LYS A 1 145 ? -11.063 4.185 31.694 1.00 81.38 145 LYS A O 1
ATOM 1185 N N . ASP A 1 146 ? -10.070 5.050 29.860 1.00 81.69 146 ASP A N 1
ATOM 1186 C CA . ASP A 1 146 ? -9.827 6.384 30.407 1.00 81.69 146 ASP A CA 1
ATOM 1187 C C . ASP A 1 146 ? -11.172 7.041 30.754 1.00 81.69 146 ASP A C 1
ATOM 1189 O O . ASP A 1 146 ? -11.358 7.461 31.888 1.00 81.69 146 ASP A O 1
ATOM 1193 N N . SER A 1 147 ? -12.168 6.931 29.869 1.00 74.38 147 SER A N 1
ATOM 1194 C CA . SER A 1 147 ? -13.536 7.380 30.130 1.00 74.38 147 SER A CA 1
ATOM 1195 C C . SER A 1 147 ? -14.201 6.647 31.296 1.00 74.38 147 SER A C 1
ATOM 1197 O O . SER A 1 147 ? -14.879 7.291 32.071 1.00 74.38 147 SER A O 1
ATOM 1199 N N . ILE A 1 148 ? -14.026 5.334 31.494 1.00 75.69 148 ILE A N 1
ATOM 1200 C CA . ILE A 1 148 ? -14.566 4.646 32.687 1.00 75.69 148 ILE A CA 1
ATOM 1201 C C . ILE A 1 148 ? -13.911 5.162 33.972 1.00 75.69 148 ILE A C 1
ATOM 1203 O O . ILE A 1 148 ? -14.609 5.378 34.960 1.00 75.69 148 ILE A O 1
ATOM 1207 N N . LEU A 1 149 ? -12.588 5.340 33.963 1.00 75.06 149 LEU A N 1
ATOM 1208 C CA . LEU A 1 149 ? -11.847 5.864 35.113 1.00 75.06 149 LEU A CA 1
ATOM 1209 C C . LEU A 1 149 ? -12.245 7.312 35.418 1.00 75.06 149 LEU A C 1
ATOM 1211 O O . LEU A 1 149 ? -12.362 7.686 36.581 1.00 75.06 149 LEU A O 1
ATOM 1215 N N . GLU A 1 150 ? -12.490 8.102 34.378 1.00 67.31 150 GLU A N 1
ATOM 1216 C CA . GLU A 1 150 ? -13.015 9.459 34.479 1.00 67.31 150 GLU A CA 1
ATOM 1217 C C . GLU A 1 150 ? -14.503 9.466 34.835 1.00 67.31 150 GLU A C 1
ATOM 1219 O O . GLU A 1 150 ? -14.917 10.360 35.541 1.00 67.31 150 GLU A O 1
ATOM 1224 N N . ASN A 1 151 ? -15.298 8.457 34.470 1.00 51.53 151 ASN A N 1
ATOM 1225 C CA . ASN A 1 151 ? -16.740 8.358 34.738 1.00 51.53 151 ASN A CA 1
ATOM 1226 C C . ASN A 1 151 ? -17.108 7.804 36.117 1.00 51.53 151 ASN A C 1
ATOM 1228 O O . ASN A 1 151 ? -18.266 7.924 36.525 1.00 51.53 151 ASN A O 1
ATOM 1232 N N . GLU A 1 152 ? -16.143 7.309 36.895 1.00 51.69 152 GLU A N 1
ATOM 1233 C CA . GLU A 1 152 ? -16.254 7.400 38.360 1.00 51.69 152 GLU A CA 1
ATOM 1234 C C . GLU A 1 152 ? -16.371 8.881 38.825 1.00 51.69 152 GLU A C 1
ATOM 1236 O O . GLU A 1 152 ? -16.770 9.146 39.957 1.00 51.69 152 GLU A O 1
ATOM 1241 N N . PHE A 1 153 ? -16.132 9.841 37.919 1.00 44.47 153 PHE A N 1
ATOM 1242 C CA . PHE A 1 153 ? -16.254 11.300 38.008 1.00 44.47 153 PHE A CA 1
ATOM 1243 C C . PHE A 1 153 ? -16.930 11.926 36.741 1.00 44.47 153 PHE A C 1
ATOM 1245 O O . PHE A 1 153 ? -16.374 12.797 36.092 1.00 44.47 153 PHE A O 1
ATOM 1252 N N . GLN A 1 154 ? -18.182 11.550 36.441 1.00 37.25 154 GLN A N 1
ATOM 1253 C CA . GLN A 1 154 ? -19.103 12.198 35.467 1.00 37.25 154 GLN A CA 1
ATOM 1254 C C . GLN A 1 154 ? -18.921 11.928 33.953 1.00 37.25 154 GLN A C 1
ATOM 1256 O O . GLN A 1 154 ? -17.998 12.400 33.305 1.00 37.25 154 GLN A O 1
ATOM 1261 N N . PHE A 1 155 ? -19.952 11.281 33.391 1.00 40.38 155 PHE A N 1
ATOM 1262 C CA . PHE A 1 155 ? -20.217 11.062 31.962 1.00 40.38 155 PHE A CA 1
ATOM 1263 C C . PHE A 1 155 ? -20.571 12.351 31.221 1.00 40.38 155 PHE A C 1
ATOM 1265 O O . PHE A 1 155 ? -21.645 12.897 31.469 1.00 40.38 155 PHE A O 1
ATOM 1272 N N . ASP A 1 156 ? -19.761 12.739 30.227 1.00 49.94 156 ASP A N 1
ATOM 1273 C CA . ASP A 1 156 ? -20.253 13.555 29.114 1.00 49.94 156 ASP A CA 1
ATOM 1274 C C . ASP A 1 156 ? -19.612 13.206 27.755 1.00 49.94 156 ASP A C 1
ATOM 1276 O O . ASP A 1 156 ? -18.406 13.286 27.524 1.00 49.94 156 ASP A O 1
ATOM 1280 N N . THR A 1 157 ? -20.470 12.807 26.822 1.00 53.69 157 THR A N 1
ATOM 1281 C CA . THR A 1 157 ? -20.176 12.309 25.465 1.00 53.69 157 THR A CA 1
ATOM 1282 C C . THR A 1 157 ? -19.546 13.338 24.511 1.00 53.69 157 THR A C 1
ATOM 1284 O O . THR A 1 157 ? -19.157 12.985 23.397 1.00 53.69 157 THR A O 1
ATOM 1287 N N . GLU A 1 158 ? -19.403 14.601 24.916 1.00 55.47 158 GLU A N 1
ATOM 1288 C CA . GLU A 1 158 ? -18.841 15.670 24.076 1.00 55.47 158 GLU A CA 1
ATOM 1289 C C . GLU A 1 158 ? -17.306 15.603 23.937 1.00 55.47 158 GLU A C 1
ATOM 1291 O O . GLU A 1 158 ? -16.751 16.069 22.934 1.00 55.47 158 GLU A O 1
ATOM 1296 N N . GLU A 1 159 ? -16.597 14.980 24.883 1.00 55.91 159 GLU A N 1
ATOM 1297 C CA . GLU A 1 159 ? -15.127 14.942 24.860 1.00 55.91 159 GLU A CA 1
ATOM 1298 C C . GLU A 1 159 ? -14.551 13.931 23.864 1.00 55.91 159 GLU A C 1
ATOM 1300 O O . GLU A 1 159 ? -13.526 14.201 23.231 1.00 55.91 159 GLU A O 1
ATOM 1305 N N . ILE A 1 160 ? -15.237 12.809 23.634 1.00 55.12 160 ILE A N 1
ATOM 1306 C CA . ILE A 1 160 ? -14.819 11.801 22.645 1.00 55.12 160 ILE A CA 1
ATOM 1307 C C . ILE A 1 160 ? -14.888 12.395 21.232 1.00 55.12 160 ILE A C 1
ATOM 1309 O O . ILE A 1 160 ? -13.954 12.258 20.434 1.00 55.12 160 ILE A O 1
ATOM 1313 N N . ASP A 1 161 ? -15.958 13.134 20.946 1.00 56.50 161 ASP A N 1
ATOM 1314 C CA . ASP A 1 161 ? -16.164 13.802 19.663 1.00 56.50 161 ASP A CA 1
ATOM 1315 C C . ASP A 1 161 ? -15.131 14.923 19.438 1.00 56.50 161 ASP A C 1
ATOM 1317 O O . ASP A 1 161 ? -14.636 15.125 18.322 1.00 56.50 161 ASP A O 1
ATOM 1321 N N . LYS A 1 162 ? -14.724 15.605 20.515 1.00 65.00 162 LYS A N 1
ATOM 1322 C CA . LYS A 1 162 ? -13.646 16.600 20.501 1.00 65.00 162 LYS A CA 1
ATOM 1323 C C . LYS A 1 162 ? -12.272 15.960 20.281 1.00 65.00 162 LYS A C 1
ATOM 1325 O O . LYS A 1 162 ? -11.520 16.440 19.433 1.00 65.00 162 LYS A O 1
ATOM 1330 N N . PHE A 1 163 ? -11.964 14.844 20.939 1.00 61.62 163 PHE A N 1
ATOM 1331 C CA . PHE A 1 163 ? -10.684 14.137 20.802 1.00 61.62 163 PHE A CA 1
ATOM 1332 C C . PHE A 1 163 ? -10.469 13.570 19.390 1.00 61.62 163 PHE A C 1
ATOM 1334 O O . PHE A 1 163 ? -9.369 13.659 18.828 1.00 61.62 163 PHE A O 1
ATOM 1341 N N . VAL A 1 164 ? -11.522 13.027 18.773 1.00 57.97 164 VAL A N 1
ATOM 1342 C CA . VAL A 1 164 ? -11.474 12.526 17.388 1.00 57.97 164 VAL A CA 1
ATOM 1343 C C . VAL A 1 164 ? -11.285 13.677 16.393 1.00 57.97 164 VAL A C 1
ATOM 1345 O O . VAL A 1 164 ? -10.518 13.549 15.433 1.00 57.97 164 VAL A O 1
ATOM 1348 N N . ARG A 1 165 ? -11.925 14.832 16.618 1.00 62.47 165 ARG A N 1
ATOM 1349 C CA . ARG A 1 165 ? -11.753 16.024 15.768 1.00 62.47 165 ARG A CA 1
ATOM 1350 C C . ARG A 1 165 ? -10.376 16.665 15.937 1.00 62.47 165 ARG A C 1
ATOM 1352 O O . ARG A 1 165 ? -9.748 16.991 14.931 1.00 62.47 165 ARG A O 1
ATOM 1359 N N . GLU A 1 166 ? -9.872 16.792 17.162 1.00 62.88 166 GLU A N 1
ATOM 1360 C CA . GLU A 1 166 ? -8.558 17.383 17.442 1.00 62.88 166 GLU A CA 1
ATOM 1361 C C . GLU A 1 166 ? -7.409 16.539 16.889 1.00 62.88 166 GLU A C 1
ATOM 1363 O O . GLU A 1 166 ? -6.479 17.093 16.307 1.00 62.88 166 GLU A O 1
ATOM 1368 N N . ASN A 1 167 ? -7.481 15.209 16.976 1.00 55.75 167 ASN A N 1
ATOM 1369 C CA . ASN A 1 167 ? -6.461 14.353 16.364 1.00 55.75 167 ASN A CA 1
ATOM 1370 C C . ASN A 1 167 ? -6.495 14.409 14.832 1.00 55.75 167 ASN A C 1
ATOM 1372 O O . ASN A 1 167 ? -5.442 14.428 14.196 1.00 55.75 167 ASN A O 1
ATOM 1376 N N . ASN A 1 168 ? -7.679 14.509 14.224 1.00 53.47 168 ASN A N 1
ATOM 1377 C CA . ASN A 1 168 ? -7.798 14.708 12.778 1.00 53.47 168 ASN A CA 1
ATOM 1378 C C . ASN A 1 168 ? -7.336 16.109 12.332 1.00 53.47 168 ASN A C 1
ATOM 1380 O O . ASN A 1 168 ? -6.812 16.250 11.227 1.00 53.47 168 ASN A O 1
ATOM 1384 N N . SER A 1 169 ? -7.491 17.130 13.182 1.00 54.91 169 SER A N 1
ATOM 1385 C CA . SER A 1 169 ? -6.990 18.494 12.959 1.00 54.91 169 SER A CA 1
ATOM 1386 C C . SER A 1 169 ? -5.470 18.567 13.075 1.00 54.91 169 SER A C 1
ATOM 1388 O O . SER A 1 169 ? -4.807 19.002 12.138 1.00 54.91 169 SER A O 1
ATOM 1390 N N . LYS A 1 170 ? -4.897 18.050 14.168 1.00 52.00 170 LYS A N 1
ATOM 1391 C CA . LYS A 1 170 ? -3.445 18.028 14.398 1.00 52.00 170 LYS A CA 1
ATOM 1392 C C . LYS A 1 170 ? -2.713 17.254 13.313 1.00 52.00 170 LYS A C 1
ATOM 1394 O O . LYS A 1 170 ? -1.670 17.707 12.857 1.00 52.00 170 LYS A O 1
ATOM 1399 N N . LYS A 1 171 ? -3.291 16.147 12.830 1.00 50.84 171 LYS A N 1
ATOM 1400 C CA . LYS A 1 171 ? -2.767 15.369 11.694 1.00 50.84 171 LYS A CA 1
ATOM 1401 C C . LYS A 1 171 ? -2.800 16.156 10.373 1.00 50.84 171 LYS A C 1
ATOM 1403 O O . LYS A 1 171 ? -1.993 15.886 9.494 1.00 50.84 171 LYS A O 1
ATOM 1408 N N . ARG A 1 172 ? -3.704 17.135 10.223 1.00 51.59 172 ARG A N 1
ATOM 1409 C CA . ARG A 1 172 ? -3.767 18.055 9.068 1.00 51.59 172 ARG A C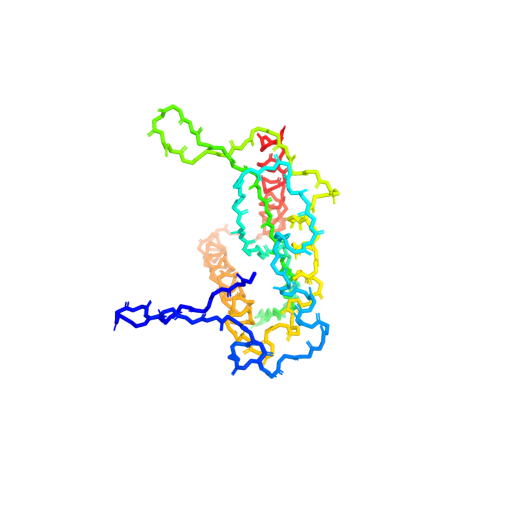A 1
ATOM 1410 C C . ARG A 1 172 ? -2.840 19.266 9.212 1.00 51.59 172 ARG A C 1
ATOM 1412 O O . ARG A 1 172 ? -2.359 19.749 8.196 1.00 51.59 172 ARG A O 1
ATOM 1419 N N . GLU A 1 173 ? -2.577 19.738 10.429 1.00 46.28 173 GLU A N 1
ATOM 1420 C CA . GLU A 1 173 ? -1.628 20.831 10.706 1.00 46.28 173 GLU A CA 1
ATOM 1421 C C . GLU A 1 173 ? -0.171 20.371 10.630 1.00 46.28 173 GLU A C 1
ATOM 1423 O O . GLU A 1 173 ? 0.631 21.037 9.988 1.00 46.28 173 GLU A O 1
ATOM 1428 N N . THR A 1 174 ? 0.161 19.176 11.129 1.00 45.59 174 THR A N 1
ATOM 1429 C CA . THR A 1 174 ? 1.499 18.582 10.911 1.00 45.59 174 THR A CA 1
ATOM 1430 C C . THR A 1 174 ? 1.777 18.281 9.436 1.00 45.59 174 THR A C 1
ATOM 1432 O O . THR A 1 174 ? 2.926 18.285 9.018 1.00 45.59 174 THR A O 1
ATOM 1435 N N . LEU A 1 175 ? 0.737 18.078 8.620 1.00 44.44 175 LEU A N 1
ATOM 1436 C CA . LEU A 1 175 ? 0.858 17.996 7.159 1.00 44.44 175 LEU A CA 1
ATOM 1437 C C . LEU A 1 175 ? 0.994 19.369 6.477 1.00 44.44 175 LEU A C 1
ATOM 1439 O O . LEU A 1 175 ? 1.305 19.400 5.296 1.00 44.44 175 LEU A O 1
ATOM 1443 N N . ARG A 1 176 ? 0.741 20.481 7.179 1.00 42.69 176 ARG A N 1
ATOM 1444 C CA . ARG A 1 176 ? 0.880 21.857 6.664 1.00 42.69 176 ARG A CA 1
ATOM 1445 C C . ARG A 1 176 ? 2.141 22.567 7.146 1.00 42.69 176 ARG A C 1
ATOM 1447 O O . ARG A 1 176 ? 2.600 23.447 6.447 1.00 42.69 176 ARG A O 1
ATOM 1454 N N . GLU A 1 177 ? 2.681 22.203 8.306 1.00 38.38 177 GLU A N 1
ATOM 1455 C CA . GLU A 1 177 ? 4.042 22.592 8.728 1.00 38.38 177 GLU A CA 1
ATOM 1456 C C . GLU A 1 177 ? 5.117 21.713 8.054 1.00 38.38 177 GLU A C 1
ATOM 1458 O O . GLU A 1 177 ? 6.301 22.033 8.072 1.00 38.38 177 GLU A O 1
ATOM 1463 N N . VAL A 1 178 ? 4.656 20.605 7.458 1.00 44.75 178 VAL A N 1
ATOM 1464 C CA . VAL A 1 178 ? 5.330 19.647 6.564 1.00 44.75 178 VAL A CA 1
ATOM 1465 C C . VAL A 1 178 ? 5.858 20.217 5.228 1.00 44.75 178 VAL A C 1
ATOM 1467 O O . VAL A 1 178 ? 6.698 19.626 4.553 1.00 44.75 178 VAL A O 1
ATOM 1470 N N . LEU A 1 179 ? 5.203 21.293 4.778 1.00 34.25 179 LEU A N 1
ATOM 1471 C CA . LEU A 1 179 ? 5.149 21.802 3.399 1.00 34.25 179 LEU A CA 1
ATOM 1472 C C . LEU A 1 179 ? 5.427 23.306 3.379 1.00 34.25 179 LEU A C 1
ATOM 1474 O O . LEU A 1 179 ? 6.039 23.778 2.399 1.00 34.25 179 LEU A O 1
#

Radius of gyration: 21.33 Å; chains: 1; bounding box: 56×39×56 Å

Organism: NCBI:txid104777

pLDDT: mean 82.92, std 15.62, range [34.25, 97.44]